Protein AF-A0A2S8NQ52-F1 (afdb_monomer_lite)

Foldseek 3Di:
DDDDDPDPVDPDDDPDDDDPCPVPDFDAQEAEPPPDDPVVSVVCLVPGPDQWHWYDYPPDIDIDGSCCCVPPVVVVCPPPPPPVVVVVVVCVVVVVVPPD

Structure (mmCIF, N/CA/C/O backbone):
data_AF-A0A2S8NQ52-F1
#
_entry.id   AF-A0A2S8NQ52-F1
#
loop_
_atom_site.group_PDB
_atom_site.id
_atom_site.type_symbol
_atom_site.label_atom_id
_atom_site.label_alt_id
_atom_site.label_comp_id
_atom_site.label_asym_id
_atom_site.label_entity_id
_atom_site.label_seq_id
_atom_site.pdbx_PDB_ins_code
_atom_site.Cartn_x
_atom_site.Cartn_y
_atom_site.Cartn_z
_atom_site.occupancy
_atom_site.B_iso_or_equiv
_atom_site.auth_seq_id
_atom_site.auth_comp_id
_atom_site.auth_asym_id
_atom_site.auth_atom_id
_atom_site.pdbx_PDB_model_num
ATOM 1 N N . MET A 1 1 ? 2.183 -12.634 -3.401 1.00 61.97 1 MET A N 1
ATOM 2 C CA . MET A 1 1 ? 2.001 -11.491 -2.483 1.00 61.97 1 MET A CA 1
ATOM 3 C C . MET A 1 1 ? 2.240 -12.001 -1.074 1.00 61.97 1 MET A C 1
ATOM 5 O O . MET A 1 1 ? 1.706 -13.058 -0.758 1.00 61.97 1 MET A O 1
ATOM 9 N N . LEU A 1 2 ? 3.070 -11.333 -0.273 1.00 68.31 2 LEU A N 1
ATOM 10 C CA . LEU A 1 2 ? 3.305 -11.715 1.120 1.00 68.31 2 LEU A CA 1
ATOM 11 C C . LEU A 1 2 ? 2.469 -10.800 2.017 1.00 68.31 2 LEU A C 1
ATOM 13 O O . LEU A 1 2 ? 2.754 -9.611 2.113 1.00 68.31 2 LEU A O 1
ATOM 17 N N . TYR A 1 3 ? 1.438 -11.367 2.639 1.00 66.19 3 TYR A N 1
ATOM 18 C CA . TYR A 1 3 ? 0.593 -10.676 3.605 1.00 66.19 3 TYR A CA 1
ATOM 19 C C . TYR A 1 3 ? 1.098 -10.956 5.004 1.00 66.19 3 TYR A C 1
ATOM 21 O O . TYR A 1 3 ? 0.997 -12.078 5.495 1.00 66.19 3 TYR A O 1
ATOM 29 N N . ILE A 1 4 ? 1.646 -9.928 5.638 1.00 68.75 4 ILE A N 1
ATOM 30 C CA . ILE A 1 4 ? 2.032 -9.994 7.038 1.00 68.75 4 ILE A CA 1
ATOM 31 C C . ILE A 1 4 ? 1.156 -8.989 7.765 1.00 68.75 4 ILE A C 1
ATOM 33 O O . ILE A 1 4 ? 1.440 -7.795 7.810 1.00 68.75 4 ILE A O 1
ATOM 37 N N . VAL A 1 5 ? 0.044 -9.491 8.286 1.00 60.47 5 VAL A N 1
ATOM 38 C CA . VAL A 1 5 ? -0.758 -8.751 9.250 1.00 60.47 5 VAL A CA 1
ATOM 39 C C . VAL A 1 5 ? -0.106 -8.972 10.607 1.00 60.47 5 VAL A C 1
ATOM 41 O O . VAL A 1 5 ? 0.147 -10.117 10.983 1.00 60.47 5 VAL A O 1
ATOM 44 N N . ASP A 1 6 ? 0.157 -7.885 11.332 1.00 47.53 6 ASP A N 1
ATOM 45 C CA . ASP A 1 6 ? 0.397 -7.926 12.776 1.00 47.53 6 ASP A CA 1
ATOM 46 C C . ASP A 1 6 ? -0.929 -8.346 13.427 1.00 47.53 6 ASP A C 1
ATOM 48 O O . ASP A 1 6 ? -1.786 -7.531 13.769 1.00 47.53 6 ASP A O 1
ATOM 52 N N . ASN A 1 7 ? -1.218 -9.644 13.355 1.00 43.72 7 ASN A N 1
ATOM 53 C CA . ASN A 1 7 ? -2.496 -10.189 13.760 1.00 43.72 7 ASN A CA 1
ATOM 54 C C . ASN A 1 7 ? -2.467 -10.338 15.279 1.00 43.72 7 ASN A C 1
ATOM 56 O O . ASN A 1 7 ? -1.756 -11.194 15.804 1.00 43.72 7 ASN A O 1
ATOM 60 N N . ASN A 1 8 ? -3.311 -9.567 15.967 1.00 51.00 8 ASN A N 1
ATOM 61 C CA . ASN A 1 8 ? -3.559 -9.678 17.409 1.00 51.00 8 ASN A CA 1
ATOM 62 C C . ASN A 1 8 ? -4.013 -11.087 17.863 1.00 51.00 8 ASN A C 1
ATOM 64 O O . ASN A 1 8 ? -4.185 -11.313 19.057 1.00 51.00 8 ASN A O 1
ATOM 68 N N . GLN A 1 9 ? -4.230 -12.042 16.949 1.00 50.78 9 GLN A N 1
ATOM 69 C CA . GLN A 1 9 ? -4.481 -13.454 17.267 1.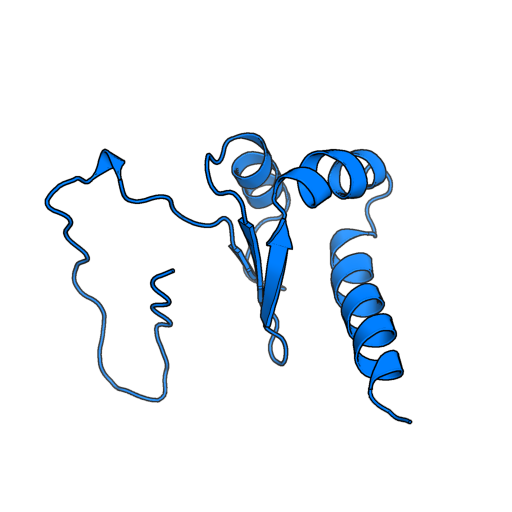00 50.78 9 GLN A CA 1
ATOM 70 C C . GLN A 1 9 ? -3.226 -14.239 17.664 1.00 50.78 9 GLN A C 1
ATOM 72 O O . GLN A 1 9 ? -3.344 -15.346 18.188 1.00 50.78 9 GLN A O 1
ATO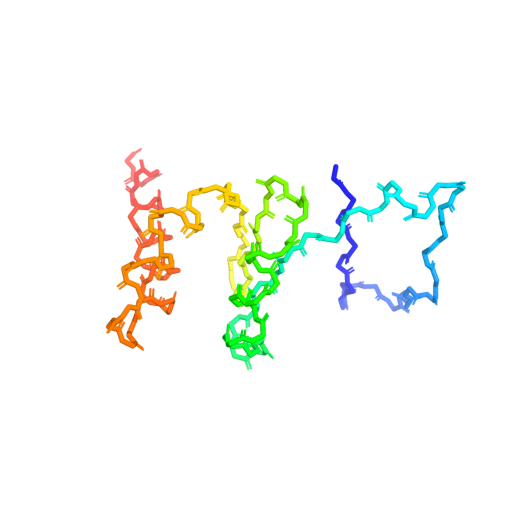M 77 N N . THR A 1 10 ? -2.029 -13.694 17.441 1.00 53.31 10 THR A N 1
ATOM 78 C CA . THR A 1 10 ? -0.780 -14.286 17.928 1.00 53.31 10 THR A CA 1
ATOM 79 C C . THR A 1 10 ? 0.053 -13.213 18.613 1.00 53.31 10 THR A C 1
ATOM 81 O O . THR A 1 10 ? 0.191 -12.117 18.089 1.00 53.31 10 THR A O 1
ATOM 84 N N . SER A 1 11 ? 0.677 -13.522 19.749 1.00 64.50 11 SER A N 1
ATOM 85 C CA . SER A 1 11 ? 1.635 -12.638 20.438 1.00 64.50 11 SER A CA 1
ATOM 86 C C . SER A 1 11 ? 2.975 -12.484 19.692 1.00 64.50 11 SER A C 1
ATOM 88 O O . SER A 1 11 ? 3.994 -12.117 20.280 1.00 64.50 11 SER A O 1
ATOM 90 N N . LEU A 1 12 ? 2.997 -12.796 18.395 1.00 65.69 12 LEU A N 1
ATOM 91 C CA . LEU A 1 12 ? 4.183 -12.803 17.557 1.00 65.69 12 LEU A CA 1
ATOM 92 C C . LEU A 1 12 ? 4.376 -11.422 16.942 1.00 65.69 12 LEU A C 1
ATOM 94 O O . LEU A 1 12 ? 3.619 -11.001 16.077 1.00 65.69 12 LEU A O 1
ATOM 98 N N . LYS A 1 13 ? 5.437 -10.740 17.370 1.00 66.81 13 LYS A N 1
ATOM 99 C CA . LYS A 1 13 ? 5.859 -9.462 16.800 1.00 66.81 13 LYS A CA 1
ATOM 100 C C . LYS A 1 13 ? 6.848 -9.707 15.667 1.00 66.81 13 LYS A C 1
ATOM 102 O O . LYS A 1 13 ? 7.875 -10.356 15.872 1.00 66.81 13 LYS A O 1
ATOM 107 N N . ILE A 1 14 ? 6.586 -9.149 14.488 1.00 73.12 14 ILE A N 1
ATOM 108 C CA . ILE A 1 14 ? 7.565 -9.172 13.396 1.00 73.12 14 ILE A CA 1
ATOM 109 C C . ILE A 1 14 ? 8.710 -8.229 13.761 1.00 73.12 14 ILE A C 1
ATOM 111 O O . ILE A 1 14 ? 8.522 -7.019 13.873 1.00 73.12 14 ILE A O 1
ATOM 115 N N . LEU A 1 15 ? 9.899 -8.792 13.975 1.00 74.56 15 LEU A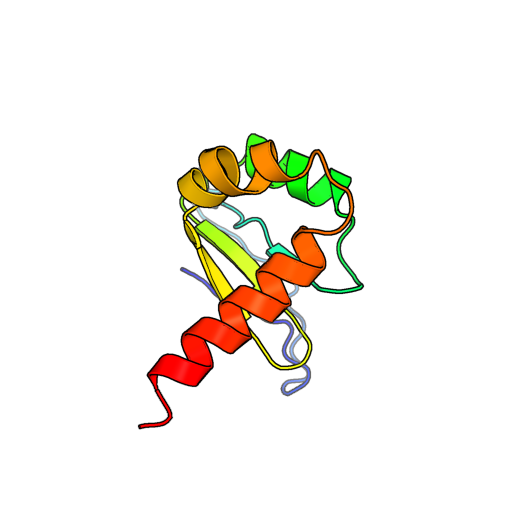 N 1
ATOM 116 C CA . LEU A 1 15 ? 11.093 -8.018 14.321 1.00 74.56 15 LEU A CA 1
ATOM 117 C C . LEU A 1 15 ? 11.813 -7.486 13.079 1.00 74.56 15 LEU A C 1
ATOM 119 O O . LEU A 1 15 ? 12.312 -6.364 13.100 1.00 74.56 15 LEU A O 1
ATOM 123 N N . ASN A 1 16 ? 11.885 -8.284 12.010 1.00 73.44 16 ASN A N 1
ATOM 124 C CA . ASN A 1 16 ? 12.556 -7.902 10.772 1.00 73.44 16 ASN A CA 1
ATOM 125 C C . ASN A 1 16 ? 12.059 -8.741 9.583 1.00 73.44 16 ASN A C 1
ATOM 1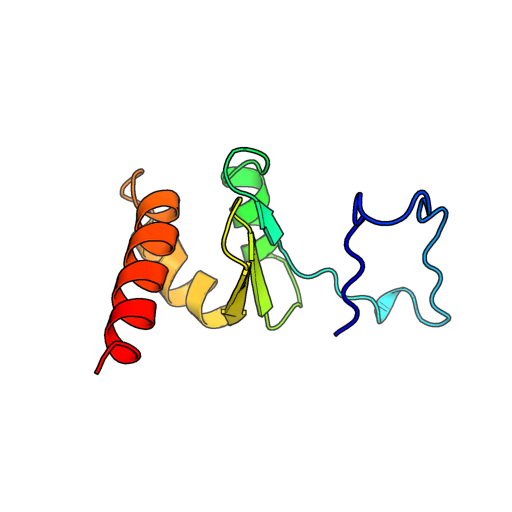27 O O . ASN A 1 16 ? 11.766 -9.926 9.741 1.00 73.44 16 ASN A O 1
ATOM 131 N N . ILE A 1 17 ? 12.017 -8.134 8.397 1.00 73.94 17 ILE A N 1
ATOM 132 C CA . ILE A 1 17 ? 11.801 -8.811 7.114 1.00 73.94 17 ILE A CA 1
ATOM 133 C C . ILE A 1 17 ? 13.038 -8.534 6.263 1.00 73.94 17 ILE A C 1
ATOM 135 O O . ILE A 1 17 ? 13.295 -7.390 5.891 1.00 73.94 17 ILE A O 1
ATOM 139 N N . THR A 1 18 ? 13.805 -9.575 5.949 1.00 78.75 18 THR A N 1
ATOM 140 C CA . THR A 1 18 ? 14.990 -9.479 5.091 1.00 78.75 18 THR A CA 1
ATOM 141 C C . THR A 1 18 ? 14.733 -10.160 3.751 1.00 78.75 18 THR A C 1
ATOM 143 O O . THR A 1 18 ? 14.049 -11.177 3.666 1.00 78.75 18 THR A O 1
ATOM 146 N N . SER A 1 19 ? 15.286 -9.590 2.682 1.00 77.50 19 SER A N 1
ATOM 147 C CA . SER A 1 19 ? 15.301 -10.199 1.352 1.00 77.50 19 SER A CA 1
ATOM 148 C C . SER A 1 19 ? 16.713 -10.147 0.797 1.00 77.50 19 SER A C 1
ATOM 150 O O . SER A 1 19 ? 17.397 -9.132 0.925 1.00 77.50 19 SER A O 1
ATOM 152 N N . ASN A 1 20 ? 17.117 -11.221 0.119 1.00 83.25 20 ASN A N 1
ATOM 153 C CA . ASN A 1 20 ? 18.380 -11.287 -0.621 1.00 83.25 20 ASN A CA 1
ATOM 154 C C . ASN A 1 20 ? 18.389 -10.338 -1.835 1.00 83.25 20 ASN A C 1
ATOM 156 O O . ASN A 1 20 ? 19.442 -10.061 -2.399 1.00 83.25 20 ASN A O 1
ATOM 160 N N . ASN A 1 21 ? 17.216 -9.827 -2.222 1.00 81.94 21 ASN A N 1
ATOM 161 C CA . ASN A 1 21 ? 17.044 -8.756 -3.190 1.00 81.94 21 ASN A CA 1
ATOM 162 C C . ASN A 1 21 ? 16.137 -7.667 -2.581 1.00 81.94 21 ASN A C 1
ATOM 164 O O . ASN A 1 21 ? 14.913 -7.736 -2.742 1.00 81.94 21 ASN A O 1
ATOM 168 N N . PRO A 1 22 ? 16.695 -6.682 -1.857 1.00 71.44 22 PRO A N 1
ATOM 169 C CA . PRO A 1 22 ? 15.903 -5.627 -1.222 1.00 71.44 22 PRO A CA 1
ATOM 170 C C . PRO A 1 22 ? 15.154 -4.765 -2.248 1.00 71.44 22 PRO A C 1
ATOM 172 O O . PRO A 1 22 ? 14.041 -4.330 -1.977 1.00 71.44 22 PRO A O 1
ATOM 175 N N . TRP A 1 23 ? 15.706 -4.610 -3.455 1.00 72.31 23 TRP A N 1
ATOM 176 C CA . TRP A 1 23 ? 15.064 -3.910 -4.574 1.00 72.31 23 TRP A CA 1
ATOM 177 C C . TRP A 1 23 ? 13.887 -4.684 -5.182 1.00 72.31 23 TRP A C 1
ATOM 179 O O . TRP A 1 23 ? 13.071 -4.109 -5.891 1.00 72.31 23 TRP A O 1
ATOM 189 N N . GLY A 1 24 ? 13.785 -5.986 -4.902 1.00 74.81 24 GLY A N 1
ATOM 190 C CA . GLY A 1 24 ? 12.658 -6.826 -5.306 1.00 74.81 24 GLY A CA 1
ATOM 191 C C . GLY A 1 24 ? 11.461 -6.753 -4.354 1.00 74.81 24 GLY A C 1
ATOM 192 O O . GLY A 1 24 ? 10.415 -7.325 -4.659 1.00 74.81 24 GLY A O 1
ATOM 193 N N . ILE A 1 25 ? 11.594 -6.081 -3.201 1.00 79.06 25 ILE A N 1
ATOM 194 C CA . ILE A 1 25 ? 10.472 -5.867 -2.285 1.00 79.06 25 ILE A CA 1
ATOM 195 C C . ILE A 1 25 ? 9.713 -4.625 -2.739 1.00 79.06 25 ILE A C 1
ATOM 197 O O . ILE A 1 25 ? 10.154 -3.495 -2.543 1.00 79.06 25 ILE A O 1
ATOM 201 N N . ILE A 1 26 ? 8.520 -4.845 -3.278 1.00 83.12 26 ILE A N 1
ATOM 202 C CA . ILE A 1 26 ? 7.586 -3.768 -3.578 1.00 83.12 26 ILE A CA 1
ATOM 203 C C . ILE A 1 26 ? 6.573 -3.695 -2.439 1.00 83.12 26 ILE A C 1
ATOM 205 O O . ILE A 1 26 ? 5.808 -4.634 -2.211 1.00 83.12 26 ILE A O 1
ATOM 209 N N . LYS A 1 27 ? 6.566 -2.573 -1.715 1.00 84.56 27 LYS A N 1
ATOM 210 C CA . LYS A 1 27 ? 5.533 -2.300 -0.716 1.00 84.56 27 LYS A CA 1
ATOM 211 C C . LYS A 1 27 ? 4.250 -1.881 -1.430 1.00 84.56 27 LYS A C 1
ATOM 213 O O . LYS A 1 27 ? 4.231 -0.878 -2.145 1.00 84.56 27 LYS A O 1
ATOM 218 N N . VAL A 1 28 ? 3.182 -2.637 -1.200 1.00 91.12 28 VAL A N 1
ATOM 219 C CA . VAL A 1 28 ? 1.838 -2.292 -1.668 1.00 91.12 28 VAL A CA 1
ATOM 220 C C . VAL A 1 28 ? 1.356 -1.066 -0.879 1.00 91.12 28 VAL A C 1
ATOM 222 O O . VAL A 1 28 ? 1.437 -1.080 0.351 1.00 91.12 28 VAL A O 1
ATOM 225 N N . PRO A 1 29 ? 0.911 0.028 -1.528 1.00 91.44 29 PRO A N 1
ATOM 226 C CA . PRO A 1 29 ? 0.263 1.119 -0.814 1.00 91.44 29 PRO A CA 1
ATOM 227 C C . PRO A 1 29 ? -1.028 0.618 -0.179 1.00 91.44 29 PRO A C 1
ATOM 229 O O . PRO A 1 29 ? -1.882 0.070 -0.871 1.00 91.44 29 PRO A O 1
ATOM 232 N N . THR A 1 30 ? -1.180 0.844 1.119 1.00 90.31 30 THR A N 1
ATOM 233 C CA . THR A 1 30 ? -2.337 0.388 1.888 1.00 90.31 30 THR A CA 1
ATOM 234 C C . THR A 1 30 ? -2.982 1.593 2.555 1.00 90.31 30 THR A C 1
ATOM 236 O O . THR A 1 30 ? -2.315 2.315 3.295 1.00 90.31 30 THR A O 1
ATOM 239 N N . PHE A 1 31 ? -4.269 1.808 2.301 1.00 87.44 31 PHE A N 1
ATOM 240 C CA . PHE A 1 31 ? -5.091 2.789 2.995 1.00 87.44 31 PHE A CA 1
ATOM 241 C C . PHE A 1 31 ? -5.912 2.094 4.072 1.00 87.44 31 PHE A C 1
ATOM 243 O O . PHE A 1 31 ? -6.762 1.255 3.782 1.00 87.44 31 PHE A O 1
ATOM 250 N N . LYS A 1 32 ? -5.670 2.451 5.326 1.00 86.25 32 LYS A N 1
ATOM 251 C CA . LYS A 1 32 ? -6.477 2.018 6.462 1.00 86.25 32 LYS A CA 1
ATOM 252 C C . LYS A 1 32 ? -7.424 3.137 6.876 1.00 86.25 32 LYS A C 1
ATOM 254 O O . LYS A 1 32 ? -6.961 4.239 7.187 1.00 86.25 32 LYS A O 1
ATOM 259 N N . ILE A 1 33 ? -8.725 2.849 6.908 1.00 79.69 33 ILE A N 1
ATOM 260 C CA . ILE A 1 33 ? -9.753 3.814 7.324 1.00 79.69 33 ILE A CA 1
ATOM 261 C C . ILE A 1 33 ? -9.429 4.336 8.731 1.00 79.69 33 ILE A C 1
ATOM 263 O O . ILE A 1 33 ? -9.129 3.551 9.627 1.00 79.69 33 ILE A O 1
ATOM 267 N N . ASN A 1 34 ? -9.494 5.658 8.914 1.00 81.62 34 ASN A N 1
ATOM 268 C CA . ASN A 1 34 ? -9.201 6.386 10.159 1.00 81.62 34 ASN A CA 1
ATOM 269 C C . ASN A 1 34 ? -7.755 6.294 10.689 1.00 81.62 34 ASN A C 1
ATOM 271 O O . ASN A 1 34 ? -7.452 6.909 11.709 1.00 81.62 34 ASN A O 1
ATOM 275 N N . GLU A 1 35 ? -6.857 5.573 10.014 1.00 86.00 35 GLU A N 1
ATOM 276 C CA . GLU A 1 35 ? -5.448 5.442 10.415 1.00 86.00 35 GLU A CA 1
ATOM 277 C C . GLU A 1 35 ? -4.491 6.081 9.402 1.00 86.00 35 GLU A C 1
ATOM 279 O O . GLU A 1 35 ? -3.479 6.668 9.779 1.00 86.00 35 GLU A O 1
ATOM 284 N N . THR A 1 36 ? -4.775 5.949 8.104 1.00 81.81 36 THR A N 1
ATOM 285 C CA . THR A 1 36 ? -3.873 6.415 7.042 1.00 81.81 36 THR A CA 1
ATOM 286 C C . THR A 1 36 ? -4.187 7.848 6.632 1.00 81.81 36 THR A C 1
ATOM 288 O O . THR A 1 36 ? -5.336 8.194 6.374 1.00 81.81 36 THR A O 1
ATOM 291 N N . ASN A 1 37 ? -3.152 8.681 6.511 1.00 88.12 37 ASN A N 1
ATOM 292 C CA . ASN A 1 37 ? -3.293 10.025 5.965 1.00 88.12 37 ASN A CA 1
ATOM 293 C C . ASN A 1 37 ? -3.572 9.969 4.452 1.00 88.12 37 ASN A C 1
ATOM 295 O O . ASN A 1 37 ? -2.798 9.387 3.691 1.00 88.12 37 ASN A O 1
ATOM 299 N N . GLU A 1 38 ? -4.656 10.607 4.010 1.00 82.94 38 GLU A N 1
ATOM 300 C CA . GLU A 1 38 ? -5.092 10.581 2.608 1.00 82.94 38 GLU A CA 1
ATOM 301 C C . GLU A 1 38 ? -4.050 11.163 1.648 1.00 82.94 38 GLU A C 1
ATOM 303 O O . GLU A 1 38 ? -3.735 10.540 0.637 1.00 82.94 38 GLU A O 1
ATOM 308 N N . ASN A 1 39 ? -3.450 12.311 1.974 1.00 87.06 39 ASN A N 1
ATOM 309 C CA . ASN A 1 39 ? -2.453 12.950 1.111 1.00 87.06 39 ASN A CA 1
ATOM 310 C C . ASN A 1 39 ? -1.182 12.103 0.987 1.00 87.06 39 ASN A C 1
ATOM 312 O O . ASN A 1 39 ? -0.607 11.981 -0.098 1.00 87.06 39 ASN A O 1
ATOM 316 N N . GLU A 1 40 ? -0.747 11.493 2.090 1.00 89.00 40 GLU A N 1
ATOM 317 C CA . GLU A 1 40 ? 0.383 10.569 2.073 1.00 89.00 40 GLU A CA 1
ATOM 318 C C . GLU A 1 40 ? 0.080 9.340 1.213 1.00 89.00 40 GLU A C 1
ATOM 320 O O . GLU A 1 40 ? 0.908 8.950 0.386 1.00 89.00 40 GLU A O 1
ATOM 325 N N . PHE A 1 41 ? -1.116 8.769 1.352 1.00 88.69 41 PHE A N 1
ATOM 326 C CA . PHE A 1 41 ? -1.553 7.638 0.548 1.00 88.69 41 PHE A CA 1
ATOM 327 C C . PHE A 1 41 ? -1.640 7.979 -0.941 1.00 88.69 41 PHE A C 1
ATOM 329 O O . PHE A 1 41 ? -1.110 7.232 -1.760 1.00 88.69 41 PHE A O 1
ATOM 336 N N . ILE A 1 42 ? -2.230 9.119 -1.308 1.00 90.38 42 ILE A N 1
ATOM 337 C CA . ILE A 1 42 ? -2.303 9.583 -2.701 1.00 90.38 42 ILE A CA 1
ATOM 338 C C . ILE A 1 42 ? -0.895 9.695 -3.289 1.00 90.38 42 ILE A C 1
ATOM 340 O O . ILE A 1 42 ? -0.637 9.175 -4.377 1.00 90.38 42 ILE A O 1
ATOM 344 N N . ARG A 1 43 ? 0.040 10.299 -2.545 1.00 92.06 43 ARG A N 1
ATOM 345 C CA . ARG A 1 43 ? 1.444 10.396 -2.956 1.00 92.06 43 ARG A CA 1
ATOM 346 C C . ARG A 1 43 ? 2.065 9.012 -3.165 1.00 92.06 43 ARG A C 1
ATOM 348 O O . ARG A 1 43 ? 2.718 8.799 -4.181 1.00 92.06 43 ARG A O 1
ATOM 355 N N . LEU A 1 44 ? 1.842 8.068 -2.246 1.00 92.75 44 LEU A N 1
ATOM 356 C CA . LEU A 1 44 ? 2.330 6.686 -2.367 1.00 92.75 44 LEU A CA 1
ATOM 357 C C . LEU A 1 44 ? 1.745 5.974 -3.591 1.00 92.75 44 LEU A C 1
ATOM 359 O O . LEU A 1 44 ? 2.468 5.305 -4.327 1.00 92.75 44 LEU A O 1
ATOM 363 N N . VAL A 1 45 ? 0.444 6.131 -3.838 1.00 91.62 45 VAL A N 1
ATOM 364 C CA . VAL A 1 45 ? -0.216 5.564 -5.015 1.00 91.62 45 VAL A CA 1
ATOM 365 C C . VAL A 1 45 ? 0.369 6.154 -6.288 1.00 91.62 45 VAL A C 1
ATOM 367 O O . VAL A 1 45 ? 0.559 5.406 -7.238 1.00 91.62 45 VAL A O 1
ATOM 370 N N . GLN A 1 46 ? 0.692 7.445 -6.341 1.00 92.06 46 GLN A N 1
ATOM 371 C CA . GLN A 1 46 ? 1.275 8.075 -7.530 1.00 92.06 46 GLN A CA 1
ATOM 372 C C . GLN A 1 46 ? 2.698 7.589 -7.838 1.00 92.06 46 GLN A C 1
ATOM 374 O O . GLN A 1 46 ? 3.052 7.509 -9.011 1.00 92.06 46 GLN A O 1
ATOM 379 N N . THR A 1 47 ? 3.487 7.226 -6.822 1.00 93.44 47 THR A N 1
ATOM 380 C CA . THR A 1 47 ? 4.917 6.905 -6.986 1.00 93.44 47 THR A CA 1
ATOM 381 C C . THR A 1 47 ? 5.271 5.421 -6.886 1.00 93.44 47 THR A C 1
ATOM 383 O O . THR A 1 47 ? 6.394 5.059 -7.214 1.00 93.44 47 THR A O 1
ATOM 386 N N . THR A 1 48 ? 4.361 4.551 -6.435 1.00 92.56 48 THR A N 1
ATOM 387 C CA . THR A 1 48 ? 4.660 3.117 -6.257 1.00 92.56 48 THR A CA 1
ATOM 388 C C . THR A 1 48 ? 4.912 2.371 -7.579 1.00 92.56 48 THR A C 1
ATOM 390 O O . THR A 1 48 ? 4.277 2.650 -8.593 1.00 92.56 48 THR A O 1
ATOM 393 N N . ASP A 1 49 ? 5.742 1.330 -7.554 1.00 91.94 49 ASP A N 1
ATOM 394 C CA . ASP A 1 49 ? 5.821 0.342 -8.644 1.00 91.94 49 ASP A CA 1
ATOM 395 C C . ASP A 1 49 ? 4.859 -0.839 -8.438 1.00 91.94 49 ASP A C 1
ATOM 397 O O . ASP A 1 49 ? 4.777 -1.751 -9.263 1.00 91.94 49 ASP A O 1
ATOM 401 N N . SER A 1 50 ? 4.098 -0.837 -7.338 1.00 92.12 50 SER A N 1
ATOM 402 C CA . SER A 1 50 ? 3.116 -1.879 -7.060 1.00 92.12 50 SER A CA 1
ATOM 403 C C . SER A 1 50 ? 2.020 -1.887 -8.128 1.00 92.12 50 SER A C 1
ATOM 405 O O . SER A 1 50 ? 1.407 -0.843 -8.379 1.00 92.12 50 SER A O 1
ATOM 407 N N . PRO A 1 51 ? 1.686 -3.055 -8.711 1.00 93.44 51 PRO A N 1
ATOM 408 C CA . PRO A 1 51 ? 0.528 -3.186 -9.593 1.00 93.44 51 PRO A CA 1
ATOM 409 C C . PRO A 1 51 ? -0.802 -3.087 -8.829 1.00 93.44 51 PRO A C 1
ATOM 411 O O . PRO A 1 51 ? -1.851 -2.906 -9.453 1.00 93.44 51 PRO A O 1
ATOM 414 N N . PHE A 1 52 ? -0.753 -3.170 -7.496 1.00 91.62 52 PHE A N 1
ATOM 415 C CA . PHE A 1 52 ? -1.914 -3.143 -6.617 1.00 91.62 52 PHE A CA 1
ATOM 416 C C . PHE A 1 52 ? -1.852 -2.049 -5.547 1.00 91.62 52 PHE A C 1
ATOM 418 O O . PHE A 1 52 ? -0.777 -1.586 -5.162 1.00 91.62 52 PHE A O 1
ATOM 425 N N . VAL A 1 53 ? -3.026 -1.700 -5.036 1.00 90.31 53 VAL A N 1
ATOM 426 C CA . VAL A 1 53 ? -3.272 -0.841 -3.876 1.00 90.31 53 VAL A CA 1
ATOM 427 C C . VAL A 1 53 ? -4.280 -1.551 -2.980 1.00 90.31 53 VAL A C 1
ATOM 429 O O . VAL A 1 53 ? -5.161 -2.250 -3.480 1.00 90.31 53 VAL A O 1
ATOM 432 N N . GLU A 1 54 ? -4.165 -1.376 -1.673 1.00 89.06 54 GLU A N 1
ATOM 433 C CA . GLU A 1 54 ? -5.011 -2.034 -0.683 1.00 89.06 54 GLU A CA 1
ATOM 434 C C . GLU A 1 54 ? -5.832 -1.043 0.126 1.00 89.06 54 GLU A C 1
ATOM 436 O O . GLU A 1 54 ? -5.382 0.061 0.430 1.00 89.06 54 GLU A O 1
ATOM 441 N N . PHE A 1 55 ? -7.023 -1.480 0.517 1.00 85.81 55 PHE A N 1
ATOM 442 C CA . PHE A 1 55 ? -7.936 -0.744 1.378 1.00 85.81 55 PHE A CA 1
ATOM 443 C C . PHE A 1 55 ? -8.366 -1.650 2.524 1.00 85.81 55 PHE A C 1
ATOM 445 O O . PHE A 1 55 ? -8.803 -2.779 2.296 1.00 85.81 55 PHE A O 1
ATOM 452 N N . ILE A 1 56 ? -8.231 -1.161 3.752 1.00 83.88 56 ILE A N 1
ATOM 453 C CA . ILE A 1 56 ? -8.538 -1.910 4.968 1.00 83.88 56 ILE A CA 1
ATOM 454 C C . ILE A 1 56 ? -9.492 -1.089 5.825 1.00 83.88 56 ILE A C 1
ATOM 456 O O . ILE A 1 56 ? -9.216 0.059 6.175 1.00 83.88 56 ILE A O 1
ATOM 460 N N . SER A 1 57 ? -10.601 -1.710 6.199 1.00 80.38 57 SER A N 1
ATOM 461 C CA . SER A 1 57 ? -11.517 -1.231 7.224 1.00 80.38 57 SER A CA 1
ATOM 462 C C . SER A 1 57 ? -11.599 -2.240 8.367 1.00 80.38 57 SER A C 1
ATOM 464 O O . SER A 1 57 ? -10.959 -3.291 8.348 1.00 80.38 57 SER A O 1
ATOM 466 N N . LYS A 1 58 ? -12.437 -1.947 9.363 1.00 78.06 58 LYS A N 1
ATOM 467 C CA . LYS A 1 58 ? -12.725 -2.875 10.463 1.00 78.06 58 LYS A CA 1
ATOM 468 C C . LYS A 1 58 ? -13.266 -4.232 9.985 1.00 78.06 58 LYS A C 1
ATOM 470 O O . LYS A 1 58 ? -13.060 -5.235 10.661 1.00 78.06 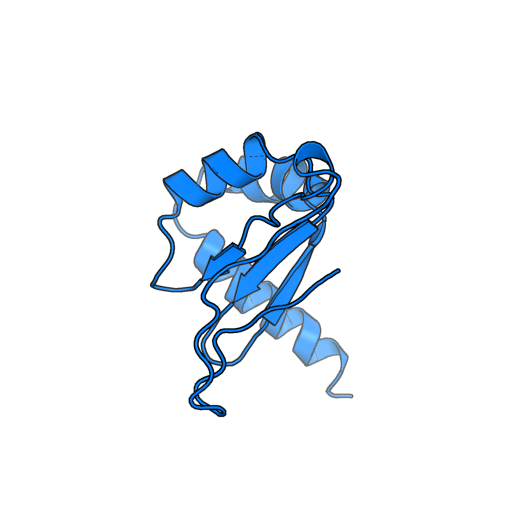58 LYS A O 1
ATOM 475 N N . HIS A 1 59 ? -13.977 -4.254 8.857 1.00 80.44 59 HIS A N 1
ATOM 476 C CA . HIS A 1 59 ? -14.713 -5.431 8.383 1.00 80.44 59 HIS A CA 1
ATOM 477 C C . HIS A 1 59 ? -14.323 -5.879 6.975 1.00 80.44 59 HIS A C 1
ATOM 479 O O . HIS A 1 59 ? -14.691 -6.977 6.571 1.00 80.44 59 HIS A O 1
ATOM 485 N N . TYR A 1 60 ? -13.572 -5.056 6.244 1.00 73.69 60 TYR A N 1
ATOM 486 C CA . TYR A 1 60 ? -13.283 -5.287 4.839 1.00 73.69 60 TYR A CA 1
ATOM 487 C C . TYR A 1 60 ? -11.805 -5.127 4.528 1.00 73.69 60 TYR A C 1
ATOM 489 O O . TYR A 1 60 ? -11.113 -4.263 5.066 1.00 73.69 60 TYR A O 1
ATOM 497 N N . PHE A 1 61 ? -11.362 -5.957 3.596 1.00 82.06 61 PHE A N 1
ATOM 498 C CA . PHE A 1 61 ? -10.069 -5.878 2.949 1.00 82.06 61 PHE A CA 1
ATOM 499 C C . PHE A 1 61 ? -10.310 -5.955 1.440 1.00 82.06 61 PHE A C 1
ATOM 501 O O . PHE A 1 61 ? -10.947 -6.899 0.973 1.00 82.06 61 PHE A O 1
ATOM 508 N N . ALA A 1 62 ? -9.812 -4.978 0.683 1.00 80.50 62 ALA A N 1
ATOM 509 C CA . ALA A 1 62 ? -9.799 -5.022 -0.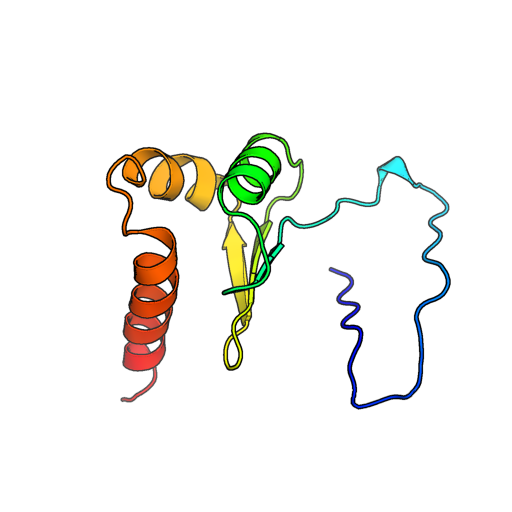777 1.00 80.50 62 ALA A CA 1
ATOM 510 C C . ALA A 1 62 ? -8.411 -4.756 -1.324 1.00 80.50 62 ALA A C 1
ATOM 512 O O . ALA A 1 62 ? -7.609 -4.015 -0.756 1.00 80.50 62 ALA A O 1
ATOM 513 N N . THR A 1 63 ? -8.192 -5.307 -2.509 1.00 86.81 63 THR A N 1
ATOM 514 C CA . THR A 1 63 ? -7.034 -5.032 -3.343 1.00 86.81 63 THR A CA 1
ATOM 515 C C . THR A 1 63 ? -7.527 -4.606 -4.718 1.00 86.81 63 THR A C 1
ATOM 517 O O . THR A 1 63 ? -8.376 -5.263 -5.315 1.00 86.81 63 THR A O 1
ATOM 520 N N . MET A 1 64 ? -7.002 -3.498 -5.229 1.00 86.88 64 MET A N 1
ATOM 521 C CA . MET A 1 64 ? -7.414 -2.888 -6.493 1.00 86.88 64 MET A CA 1
ATOM 522 C C . MET A 1 64 ? -6.192 -2.610 -7.364 1.00 86.88 64 MET A C 1
ATOM 524 O O . MET A 1 64 ? -5.080 -2.456 -6.864 1.00 86.88 64 MET A O 1
ATOM 528 N N . GLN A 1 65 ? -6.382 -2.528 -8.681 1.00 88.88 65 GLN A N 1
ATOM 529 C CA . GLN A 1 65 ? -5.288 -2.213 -9.602 1.00 88.88 65 GLN A CA 1
ATOM 530 C C . GLN A 1 65 ? -4.830 -0.760 -9.430 1.00 88.88 65 GLN A C 1
ATOM 532 O O . GLN A 1 65 ? -5.625 0.168 -9.597 1.00 88.88 65 GLN A O 1
ATOM 537 N N . THR A 1 66 ? -3.531 -0.540 -9.210 1.00 92.56 66 THR A N 1
ATOM 538 C CA . THR A 1 66 ? -2.941 0.803 -9.050 1.00 92.56 66 THR A CA 1
ATOM 539 C C . THR A 1 66 ? -3.275 1.716 -10.223 1.00 92.56 66 THR A C 1
ATOM 541 O O . THR A 1 66 ? -3.589 2.889 -10.034 1.00 92.56 66 THR A O 1
ATOM 544 N N . LYS A 1 67 ? -3.273 1.175 -11.448 1.00 92.44 67 LYS A N 1
ATOM 545 C CA . LYS A 1 67 ? -3.625 1.921 -12.665 1.00 92.44 67 LYS A CA 1
ATOM 546 C C . LYS A 1 67 ? -5.052 2.471 -12.616 1.00 92.44 67 LYS A C 1
ATOM 548 O O . LYS A 1 67 ? -5.276 3.600 -13.041 1.00 92.44 67 LYS A O 1
ATOM 553 N N . MET A 1 68 ? -6.003 1.695 -12.098 1.00 86.44 68 MET A N 1
ATOM 554 C CA . MET A 1 68 ? -7.392 2.130 -11.961 1.00 86.44 68 MET A CA 1
ATOM 555 C C . MET A 1 68 ? -7.504 3.251 -10.929 1.00 86.44 68 MET A C 1
ATOM 557 O O . MET A 1 68 ? -8.119 4.278 -11.209 1.00 86.44 68 MET A O 1
ATOM 561 N N . ILE A 1 69 ? -6.827 3.109 -9.783 1.00 86.25 69 ILE A N 1
ATOM 562 C CA . ILE A 1 69 ? -6.801 4.164 -8.766 1.00 86.25 69 ILE A CA 1
ATOM 563 C C . ILE A 1 69 ? -6.210 5.455 -9.346 1.00 86.25 69 ILE A C 1
ATOM 565 O O . ILE A 1 69 ? -6.835 6.507 -9.257 1.00 86.25 69 ILE A O 1
ATOM 569 N N . ARG A 1 70 ? -5.054 5.381 -10.016 1.00 89.06 70 ARG A N 1
ATOM 570 C CA . ARG A 1 70 ? -4.381 6.551 -10.607 1.00 89.06 70 ARG A CA 1
ATOM 571 C C . ARG A 1 70 ? -5.192 7.255 -11.684 1.00 89.06 70 ARG A C 1
ATOM 573 O O . ARG A 1 70 ? -5.188 8.478 -11.730 1.00 89.06 70 ARG A O 1
ATOM 580 N N . ASN A 1 71 ? -5.827 6.491 -12.566 1.00 85.75 71 ASN A N 1
ATOM 581 C CA . ASN A 1 71 ? -6.384 7.043 -13.799 1.00 85.75 71 ASN A CA 1
ATOM 582 C C . ASN A 1 71 ? -7.885 7.319 -13.709 1.00 85.75 71 ASN A C 1
ATOM 584 O O . ASN A 1 71 ? -8.398 8.073 -14.527 1.00 85.75 71 ASN A O 1
ATOM 588 N N . GLN A 1 72 ? -8.585 6.685 -12.768 1.00 82.12 72 GLN A N 1
ATOM 589 C CA . GLN A 1 72 ? -10.034 6.812 -12.628 1.00 82.12 72 GLN A CA 1
ATOM 590 C C . GLN A 1 72 ? -10.400 7.404 -11.269 1.00 82.12 72 GLN A C 1
ATOM 592 O O . GLN A 1 72 ? -11.122 8.389 -11.221 1.00 82.12 72 GLN A O 1
ATOM 597 N N . VAL A 1 73 ? -9.848 6.886 -10.168 1.00 77.88 73 VAL A N 1
ATOM 598 C CA . VAL A 1 73 ? -10.262 7.312 -8.819 1.00 77.88 73 VAL A CA 1
ATOM 599 C C . VAL A 1 73 ? -9.647 8.661 -8.419 1.00 77.88 73 VAL A C 1
ATOM 601 O O . VAL A 1 73 ? -10.376 9.584 -8.067 1.00 77.88 73 VAL A O 1
ATOM 604 N N . LEU A 1 74 ? -8.320 8.820 -8.509 1.00 80.62 74 LEU A N 1
ATOM 605 C CA . LEU A 1 74 ? -7.616 10.058 -8.124 1.00 80.62 74 LEU A CA 1
ATOM 606 C C . LEU A 1 74 ? -8.041 11.304 -8.920 1.00 80.62 74 LEU A C 1
ATOM 608 O O . LEU A 1 74 ? -8.201 12.357 -8.310 1.00 80.62 74 LEU A O 1
ATOM 612 N N . PRO A 1 75 ? -8.267 11.249 -10.244 1.00 78.19 75 PRO A N 1
ATOM 613 C CA . PRO A 1 75 ? -8.714 12.425 -10.988 1.00 78.19 75 PRO A CA 1
ATOM 614 C C . PRO A 1 75 ? -10.139 12.862 -10.618 1.00 78.19 75 PRO A C 1
ATOM 616 O O . PRO A 1 75 ? -10.467 14.042 -10.722 1.00 78.19 75 PRO A O 1
ATOM 619 N N . MET A 1 76 ? -10.979 11.928 -10.154 1.00 69.88 76 MET A N 1
ATOM 620 C CA . MET A 1 76 ? -12.339 12.217 -9.684 1.00 69.88 76 MET A CA 1
ATOM 621 C C . MET A 1 76 ? -12.365 12.804 -8.259 1.00 69.88 76 MET A C 1
ATOM 623 O O . MET A 1 76 ? -13.379 13.357 -7.845 1.00 69.88 76 MET A O 1
ATOM 627 N N . LEU A 1 77 ? -11.244 12.758 -7.527 1.00 63.81 77 LEU A N 1
ATOM 628 C CA . LEU A 1 77 ? -11.122 13.195 -6.129 1.00 63.81 77 LEU A CA 1
ATOM 629 C C . LEU A 1 77 ? -11.013 14.711 -5.905 1.00 63.81 77 LEU A C 1
ATOM 631 O O . LEU A 1 77 ? -10.922 15.147 -4.761 1.00 63.81 77 LEU A O 1
ATOM 635 N N . ASN A 1 78 ? -11.132 15.534 -6.954 1.00 50.72 78 ASN A N 1
ATOM 636 C CA . ASN A 1 78 ? -11.307 16.991 -6.816 1.00 50.72 78 ASN A CA 1
ATOM 637 C C . ASN A 1 78 ? -12.627 17.398 -6.118 1.00 50.72 78 ASN A C 1
ATOM 639 O O . ASN A 1 78 ? -12.892 18.585 -5.936 1.00 50.72 78 ASN A O 1
ATOM 643 N N . VAL A 1 79 ? -13.440 16.431 -5.686 1.00 45.47 79 VAL A N 1
ATOM 644 C CA . VAL A 1 79 ? -14.568 16.625 -4.775 1.00 45.47 79 VAL A CA 1
ATOM 645 C C . VAL A 1 79 ? -14.295 15.784 -3.525 1.00 45.47 79 VAL A C 1
ATOM 647 O O . VAL A 1 79 ? -14.354 14.557 -3.565 1.00 45.47 79 VAL A O 1
ATOM 650 N N . LEU A 1 80 ? -13.960 16.470 -2.431 1.00 43.56 80 LEU A N 1
ATOM 651 C CA . LEU A 1 80 ? -13.365 16.017 -1.158 1.00 43.56 80 LEU A CA 1
ATOM 652 C C . LEU A 1 80 ? -14.069 14.864 -0.388 1.00 43.56 80 LEU A C 1
ATOM 654 O O . LEU A 1 80 ? -13.733 14.605 0.760 1.00 43.56 80 LEU A O 1
ATOM 658 N N . LEU A 1 81 ? -15.063 14.188 -0.967 1.00 49.50 81 LEU A N 1
ATOM 659 C CA . LEU A 1 81 ? -15.928 13.205 -0.301 1.00 49.50 81 LEU A CA 1
ATOM 660 C C . LEU A 1 81 ? -15.752 11.763 -0.812 1.00 49.50 81 LEU A C 1
ATOM 662 O O . LEU A 1 81 ? -16.358 10.849 -0.261 1.00 49.50 81 LEU A O 1
ATOM 666 N N . MET A 1 82 ? -14.930 11.516 -1.842 1.00 52.09 82 MET A N 1
ATOM 667 C CA . MET A 1 82 ? -14.987 10.247 -2.583 1.00 52.09 82 MET A CA 1
ATOM 668 C C . MET A 1 82 ? -14.111 9.090 -2.074 1.00 52.09 82 MET A C 1
ATOM 670 O O . MET A 1 82 ? -14.413 7.978 -2.470 1.00 52.09 82 MET A O 1
ATOM 674 N N . ILE A 1 83 ? -13.079 9.242 -1.226 1.00 54.22 83 ILE A N 1
ATOM 675 C CA . ILE A 1 83 ? -12.305 8.054 -0.761 1.00 54.22 83 ILE A CA 1
ATOM 676 C C . ILE A 1 83 ? -13.133 7.220 0.220 1.00 54.22 83 ILE A C 1
ATOM 678 O O . ILE A 1 83 ? -13.266 6.014 0.022 1.00 54.22 83 ILE A O 1
ATOM 682 N N . HIS A 1 84 ? -13.759 7.861 1.212 1.00 52.88 84 HIS A N 1
ATOM 683 C CA . HIS A 1 84 ? -14.717 7.190 2.096 1.00 52.88 84 HIS A CA 1
ATOM 684 C C . HIS A 1 84 ? -15.889 6.600 1.294 1.00 52.88 84 HIS A C 1
ATOM 686 O O . HIS A 1 84 ? -16.217 5.429 1.460 1.00 52.88 84 HIS A O 1
ATOM 692 N N . TYR A 1 85 ? -16.437 7.364 0.342 1.00 52.75 85 TYR A N 1
ATOM 693 C CA . TYR A 1 85 ? -17.578 6.940 -0.472 1.00 52.75 85 TYR A CA 1
ATOM 694 C C . TYR A 1 85 ? -17.234 5.852 -1.500 1.00 52.75 85 TYR A C 1
ATOM 696 O O . TYR A 1 85 ? -18.046 4.976 -1.735 1.00 52.75 85 TYR A O 1
ATOM 704 N N . CYS A 1 86 ? -16.043 5.846 -2.106 1.00 53.75 86 CYS A N 1
ATOM 705 C CA . CYS A 1 86 ? -15.628 4.793 -3.043 1.00 53.75 86 CYS A CA 1
ATOM 706 C C . CYS A 1 86 ? -15.361 3.482 -2.318 1.00 53.75 86 CYS A C 1
ATOM 708 O O . CYS A 1 86 ? -15.627 2.430 -2.884 1.00 53.75 86 CYS A O 1
ATOM 710 N N . ILE A 1 87 ? -14.859 3.536 -1.083 1.00 54.22 87 ILE A N 1
ATOM 711 C CA . ILE A 1 87 ? -14.704 2.339 -0.262 1.00 54.22 87 ILE A CA 1
ATOM 712 C C . ILE A 1 87 ? -16.100 1.832 0.133 1.00 54.22 87 ILE A C 1
ATOM 714 O O . ILE A 1 87 ? -16.436 0.706 -0.210 1.00 54.22 87 ILE A O 1
ATOM 718 N N . GLU A 1 88 ? -16.957 2.656 0.740 1.00 49.53 88 GLU A N 1
ATOM 719 C CA . GLU A 1 88 ? -18.306 2.225 1.153 1.00 49.53 88 GLU A CA 1
ATOM 720 C C . GLU A 1 88 ? -19.193 1.787 -0.031 1.00 49.53 88 GLU A C 1
ATOM 722 O O . GLU A 1 88 ? -19.743 0.690 -0.002 1.00 49.53 88 GLU A O 1
ATOM 727 N N . ILE A 1 89 ? -19.261 2.556 -1.124 1.00 49.84 89 ILE A N 1
ATOM 728 C CA . ILE A 1 89 ? -20.104 2.231 -2.288 1.00 49.84 89 ILE A CA 1
ATOM 729 C C . ILE A 1 89 ? -19.562 1.077 -3.126 1.00 49.84 89 ILE A C 1
ATOM 731 O O . ILE A 1 89 ? -20.364 0.279 -3.608 1.00 49.84 89 ILE A O 1
ATOM 735 N N . MET A 1 90 ? -18.246 0.949 -3.347 1.00 52.50 90 MET A N 1
ATOM 736 C CA . MET A 1 90 ? -17.764 -0.213 -4.107 1.00 52.50 90 MET A CA 1
ATOM 737 C C . MET A 1 90 ? -17.977 -1.507 -3.327 1.00 52.50 90 MET A C 1
ATOM 739 O O . MET A 1 90 ? -18.374 -2.499 -3.932 1.00 52.50 90 MET A O 1
ATOM 743 N N . PHE A 1 91 ? -17.795 -1.497 -2.003 1.00 50.44 91 PHE A N 1
ATOM 744 C CA . PHE A 1 91 ? -18.078 -2.676 -1.190 1.00 50.44 91 PHE A CA 1
ATOM 745 C C . PHE A 1 91 ? -19.577 -2.985 -1.097 1.00 50.44 91 PHE A C 1
ATOM 747 O O . PHE A 1 91 ? -19.932 -4.156 -1.211 1.00 50.44 91 PHE A O 1
ATOM 754 N N . ASP A 1 92 ? -20.457 -1.984 -0.992 1.00 42.06 92 ASP A N 1
ATOM 755 C CA . ASP A 1 92 ? -21.910 -2.214 -0.993 1.00 42.06 92 ASP A CA 1
ATOM 756 C C . ASP A 1 92 ? -22.428 -2.694 -2.362 1.00 42.06 92 ASP A C 1
ATOM 758 O O . ASP A 1 92 ? -23.191 -3.659 -2.430 1.00 42.06 92 ASP A O 1
ATOM 762 N N . ILE A 1 93 ? -21.978 -2.104 -3.477 1.00 42.03 93 ILE A N 1
ATOM 763 C CA . ILE A 1 93 ? -22.397 -2.524 -4.829 1.00 42.03 93 ILE A CA 1
ATOM 764 C C . ILE A 1 93 ? -21.886 -3.933 -5.162 1.00 42.03 93 ILE A C 1
ATOM 766 O O . ILE A 1 93 ? -22.578 -4.702 -5.836 1.00 42.03 93 ILE A O 1
ATOM 770 N N . GLU A 1 94 ? -20.681 -4.290 -4.720 1.00 42.62 94 GLU A N 1
ATOM 771 C CA . GLU A 1 94 ? -20.088 -5.592 -5.017 1.00 42.62 94 GLU A CA 1
ATOM 772 C C . GLU A 1 94 ? -20.614 -6.688 -4.076 1.00 42.62 94 GLU A C 1
ATOM 774 O O . GLU A 1 94 ? -20.912 -7.780 -4.555 1.00 42.62 94 GLU A O 1
ATOM 779 N N . ALA A 1 95 ? -20.878 -6.393 -2.796 1.00 40.50 95 ALA A N 1
ATOM 780 C CA . ALA A 1 95 ? -21.575 -7.308 -1.884 1.00 40.50 95 ALA A CA 1
ATOM 781 C C . ALA A 1 95 ? -23.027 -7.586 -2.323 1.00 40.50 95 ALA A C 1
ATOM 783 O O . ALA A 1 95 ? -23.489 -8.725 -2.242 1.00 40.50 95 ALA A O 1
ATOM 784 N N . MET A 1 96 ? -23.727 -6.586 -2.874 1.00 35.50 96 MET A N 1
ATOM 785 C CA . MET A 1 96 ? -25.084 -6.750 -3.410 1.00 35.50 96 MET A CA 1
ATOM 786 C C . MET A 1 96 ? -25.167 -7.670 -4.637 1.00 35.50 96 MET A C 1
ATOM 788 O O . MET A 1 96 ? -26.222 -8.250 -4.885 1.00 35.50 96 MET A O 1
ATOM 792 N N . LYS A 1 97 ? -24.082 -7.855 -5.403 1.00 37.72 97 LYS A N 1
ATOM 793 C CA . LYS A 1 97 ? -24.073 -8.790 -6.546 1.00 37.72 97 LYS A CA 1
ATOM 794 C C . LYS A 1 97 ? -24.062 -10.266 -6.141 1.00 37.72 97 LYS A C 1
ATOM 796 O O . LYS A 1 97 ? -24.397 -11.101 -6.973 1.00 37.72 97 LYS A O 1
ATOM 801 N N . TYR A 1 98 ? -23.698 -10.582 -4.898 1.00 41.25 98 TYR A N 1
ATOM 802 C CA . TYR A 1 98 ? -23.616 -11.955 -4.384 1.00 41.25 98 TYR A CA 1
ATOM 803 C C . TYR A 1 98 ? -24.741 -12.298 -3.385 1.00 41.25 98 TYR A C 1
ATOM 805 O O . TYR A 1 98 ? -24.682 -13.340 -2.739 1.00 41.25 98 TYR A O 1
ATOM 813 N N . MET A 1 99 ? -25.765 -11.442 -3.260 1.00 30.73 99 MET A N 1
ATOM 814 C CA . MET A 1 99 ? -26.979 -11.670 -2.455 1.00 30.73 99 MET A CA 1
ATOM 815 C C . MET A 1 99 ? -28.209 -12.039 -3.312 1.00 30.73 99 MET A C 1
ATOM 817 O O . MET A 1 99 ? -29.322 -11.589 -3.037 1.00 30.73 99 MET A O 1
ATOM 821 N N . VAL A 1 100 ? -28.014 -12.867 -4.346 1.00 36.75 100 VAL A N 1
ATOM 822 C CA . VAL A 1 100 ? -29.094 -13.542 -5.092 1.00 36.75 100 VAL A CA 1
ATOM 823 C C . VAL A 1 100 ? -28.843 -15.040 -5.093 1.00 36.75 100 VAL A C 1
ATOM 825 O O . VAL A 1 100 ? -27.707 -15.429 -5.444 1.00 36.75 100 VAL A O 1
#

Radius of gyration: 15.42 Å; chains: 1; bounding box: 48×31×34 Å

Sequence (100 aa):
MLYIVDNNQTSLKILNITSNNPWGIIKVPTFKINETNENEFIRLVQTTDSPFVEFISKHYFATMQTKMIRNQVLPMLNVLLMIHYCIEIMFDIEAMKYMV

Secondary structure (DSSP, 8-state):
-------TTS---------S-GGG-PPPPEEETTTS-HHHHHHHHHH---SEEEEE-SS-EEEEEHHHIIIIIHHHTTSTTHHHHHHHHHHHHHHHTT--

pLDDT: mean 72.09, std 17.86, range [30.73, 93.44]